Protein AF-A0AAJ7EAB3-F1 (afdb_monomer_lite)

InterPro domains:
  IPR012308 DNA ligase, ATP-dependent, N-terminal [PF04675] (1-110)
  IPR036599 DNA ligase, ATP-dependent, N-terminal domain superfamily [G3DSA:1.10.3260.10] (1-121)
  IPR036599 DNA ligase, ATP-dependent, N-terminal domain superfamily [SSF117018] (1-118)
  IPR050191 ATP-dependent DNA ligase [PTHR45674] (1-116)

Sequence (121 aa):
MKAVGGCTGRSLAQVRAAAQRLGELGAAAQQARAAQRMLCAPAPLQVRKLHAALKDLAAITGQASVNKKISKIQALFVACRHSEAKYLIRSLEGKLRVGLAEQSLLQALALAAARTPPAGP

pLDDT: mean 93.97, std 4.61, range [59.91, 97.75]

Radius of gyration: 16.94 Å; chains: 1; bounding box: 41×30×44 Å

Structure (mmCIF, N/CA/C/O backbone):
data_AF-A0AAJ7EAB3-F1
#
_entry.id   AF-A0AAJ7EAB3-F1
#
loop_
_atom_site.group_PDB
_atom_site.id
_atom_site.type_symbol
_atom_site.label_atom_id
_atom_site.label_al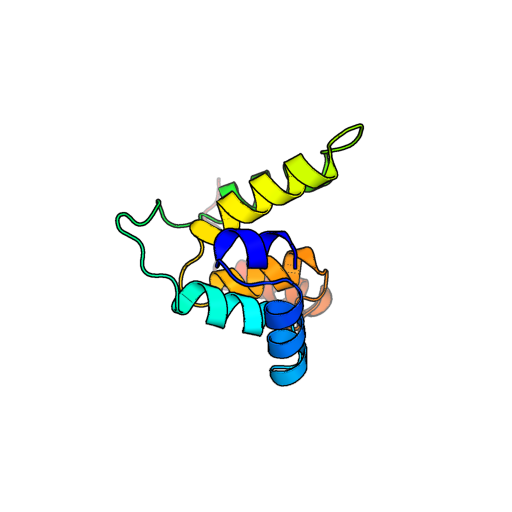t_id
_atom_site.label_comp_id
_atom_site.label_asym_id
_atom_site.label_entity_id
_atom_site.label_seq_id
_atom_site.pdbx_PDB_ins_code
_atom_site.Cartn_x
_atom_site.Cartn_y
_atom_site.Cartn_z
_atom_site.occupancy
_atom_site.B_iso_or_equiv
_atom_site.auth_seq_id
_atom_site.auth_comp_id
_atom_site.auth_asym_id
_atom_site.auth_atom_id
_atom_site.pdbx_PDB_model_num
ATOM 1 N N . MET A 1 1 ? -5.892 0.149 9.679 1.00 90.19 1 MET A N 1
ATOM 2 C CA . MET A 1 1 ? -7.290 -0.218 10.029 1.00 90.19 1 MET A CA 1
ATOM 3 C C . MET A 1 1 ? -8.203 0.984 10.280 1.00 90.19 1 MET A C 1
ATOM 5 O O . MET A 1 1 ? -9.210 1.067 9.593 1.00 90.19 1 MET A O 1
ATOM 9 N N . LYS A 1 2 ? -7.874 1.928 11.187 1.00 93.81 2 LYS A N 1
ATOM 10 C CA . LYS A 1 2 ? -8.715 3.125 11.450 1.00 93.81 2 LYS A CA 1
ATOM 11 C C . LYS A 1 2 ? -9.073 3.911 10.177 1.00 93.81 2 LYS A C 1
ATOM 13 O O . LYS A 1 2 ? -10.240 4.202 9.961 1.00 93.81 2 LYS A O 1
ATOM 18 N N . ALA A 1 3 ? -8.091 4.165 9.306 1.00 94.12 3 ALA A N 1
ATOM 19 C CA . ALA A 1 3 ? -8.315 4.851 8.031 1.00 94.12 3 ALA A CA 1
ATOM 20 C C . ALA A 1 3 ? -9.341 4.129 7.132 1.00 94.12 3 ALA A C 1
ATOM 22 O O . ALA A 1 3 ? -10.294 4.752 6.679 1.00 94.12 3 ALA A O 1
ATOM 23 N N . VAL A 1 4 ? -9.198 2.807 6.953 1.00 94.00 4 VAL A N 1
ATOM 24 C CA . VAL A 1 4 ? -10.126 1.973 6.162 1.00 94.00 4 VAL A CA 1
ATOM 25 C C . VAL A 1 4 ? -11.538 2.004 6.750 1.00 94.00 4 VAL A C 1
ATOM 27 O O . VAL A 1 4 ? -12.502 2.183 6.010 1.00 94.00 4 VAL A O 1
ATOM 30 N N . GLY A 1 5 ? -11.672 1.866 8.073 1.00 93.88 5 GLY A N 1
ATOM 31 C CA . GLY A 1 5 ? -12.971 1.951 8.749 1.00 93.88 5 GLY A CA 1
ATOM 32 C C . GLY A 1 5 ? -13.647 3.302 8.515 1.00 93.88 5 GLY A C 1
ATOM 33 O O . GLY A 1 5 ? -14.779 3.344 8.044 1.00 93.88 5 GLY A O 1
ATOM 34 N N . GLY A 1 6 ? -12.907 4.396 8.726 1.00 91.88 6 GLY A N 1
ATOM 35 C CA . GLY A 1 6 ? -13.420 5.754 8.543 1.00 91.88 6 GLY A CA 1
ATOM 36 C C . GLY A 1 6 ? -13.822 6.085 7.102 1.00 91.88 6 GLY A C 1
ATOM 37 O O . GLY A 1 6 ? -14.822 6.759 6.904 1.00 91.88 6 GLY A O 1
ATOM 38 N N . CYS A 1 7 ? -13.107 5.577 6.091 1.00 89.94 7 CYS A N 1
ATOM 39 C CA . CYS A 1 7 ? -13.519 5.764 4.696 1.00 89.94 7 CYS A CA 1
ATOM 40 C C . CYS A 1 7 ? -14.749 4.943 4.330 1.00 89.94 7 CYS A C 1
ATOM 42 O O . CYS A 1 7 ? -15.542 5.386 3.512 1.00 89.94 7 CYS A O 1
ATOM 44 N N . THR A 1 8 ? -14.869 3.730 4.868 1.00 91.12 8 THR A N 1
ATOM 45 C CA . THR A 1 8 ? -15.820 2.727 4.369 1.00 91.12 8 THR A CA 1
ATOM 46 C C . THR A 1 8 ? -17.086 2.605 5.212 1.00 91.12 8 THR A C 1
ATOM 48 O O . THR A 1 8 ? -17.916 1.748 4.922 1.00 91.12 8 THR A O 1
ATOM 51 N N . GLY A 1 9 ? -17.222 3.419 6.264 1.00 91.06 9 GLY A N 1
ATOM 52 C CA . GLY A 1 9 ? -18.336 3.346 7.212 1.00 91.06 9 GLY A CA 1
ATOM 53 C C . GLY A 1 9 ? -18.348 2.066 8.054 1.00 91.06 9 GLY A C 1
ATOM 54 O O . GLY A 1 9 ? -19.381 1.708 8.607 1.00 91.06 9 GLY A O 1
ATOM 55 N N . ARG A 1 10 ? -17.221 1.346 8.137 1.00 92.56 10 ARG A N 1
ATOM 56 C CA . ARG A 1 10 ? -17.115 0.080 8.877 1.00 92.56 10 ARG A CA 1
ATOM 57 C C . ARG A 1 10 ? -16.500 0.293 10.250 1.00 92.56 10 ARG A C 1
ATOM 59 O O . ARG A 1 10 ? -15.520 1.027 10.402 1.00 92.56 10 ARG A O 1
ATOM 66 N N . SER A 1 11 ? -17.011 -0.434 11.240 1.00 95.56 11 SER A N 1
ATOM 67 C CA . SER A 1 11 ? -16.406 -0.464 12.569 1.00 95.56 11 SER A CA 1
ATOM 68 C C . SER A 1 11 ? -15.032 -1.142 12.532 1.00 95.56 11 SER A C 1
ATOM 70 O O . SER A 1 11 ? -14.724 -1.963 11.662 1.00 95.56 11 SER A O 1
ATOM 72 N N . LEU A 1 12 ? -14.183 -0.832 13.514 1.00 94.94 12 LEU A N 1
ATOM 73 C CA . LEU A 1 12 ? -12.853 -1.437 13.602 1.00 94.94 12 LEU A CA 1
ATOM 74 C C . LEU A 1 12 ? -12.927 -2.968 13.755 1.00 94.94 12 LEU A C 1
ATOM 76 O O . LEU A 1 12 ? -12.079 -3.677 13.216 1.00 94.94 12 LEU A O 1
ATOM 80 N N . ALA A 1 13 ? -13.954 -3.467 14.450 1.00 96.62 13 ALA A N 1
ATOM 81 C CA . ALA A 1 13 ? -14.214 -4.894 14.611 1.00 96.62 13 ALA A CA 1
ATOM 82 C C . ALA A 1 13 ? -14.565 -5.562 13.272 1.00 96.62 13 ALA A C 1
ATOM 84 O O . ALA A 1 13 ? -13.973 -6.583 12.932 1.00 96.62 13 ALA A O 1
ATOM 85 N N . GLN A 1 14 ? -15.435 -4.945 12.465 1.00 96.06 14 GLN A N 1
ATOM 86 C CA . GLN A 1 14 ? -15.786 -5.453 11.132 1.00 96.06 14 GLN A CA 1
ATOM 87 C C . GLN A 1 14 ? -14.569 -5.506 10.200 1.00 96.06 14 GLN A C 1
ATOM 89 O O . GLN A 1 14 ? -14.370 -6.494 9.494 1.00 96.06 14 GLN A O 1
ATOM 94 N N . VAL A 1 15 ? -13.722 -4.468 10.216 1.00 96.38 15 VAL A N 1
ATOM 95 C CA . VAL A 1 15 ? -12.490 -4.438 9.407 1.00 96.38 15 VAL A CA 1
ATOM 96 C C . VAL A 1 15 ? -11.518 -5.539 9.842 1.00 96.38 15 VAL A C 1
ATOM 98 O O . VAL A 1 15 ? -10.927 -6.201 8.989 1.00 96.38 15 VAL A O 1
ATOM 101 N N . ARG A 1 16 ? -11.366 -5.767 11.153 1.00 96.44 16 ARG A N 1
ATOM 102 C CA . ARG A 1 16 ? -10.524 -6.848 11.691 1.00 96.44 16 ARG A CA 1
ATOM 103 C C . ARG A 1 16 ? -11.051 -8.230 11.316 1.00 96.44 16 ARG A C 1
ATOM 105 O O . ARG A 1 16 ? -10.276 -9.030 10.803 1.00 96.44 16 ARG A O 1
ATOM 112 N N . ALA A 1 17 ? -12.345 -8.482 11.502 1.00 97.44 17 ALA A N 1
ATOM 113 C CA . ALA A 1 17 ? -12.970 -9.757 11.156 1.00 97.44 17 ALA A CA 1
ATOM 114 C C . ALA A 1 17 ? -12.828 -10.065 9.655 1.00 97.44 17 ALA A C 1
ATOM 116 O O . ALA A 1 17 ? -12.472 -11.178 9.270 1.00 97.44 17 ALA A O 1
ATOM 117 N N . ALA A 1 18 ? -13.020 -9.060 8.793 1.00 96.50 18 ALA A N 1
ATOM 118 C CA . ALA A 1 18 ? -12.793 -9.208 7.359 1.00 96.50 18 ALA A CA 1
ATOM 119 C C . ALA A 1 18 ? -11.323 -9.521 7.030 1.00 96.50 18 ALA A C 1
ATOM 121 O O . ALA A 1 18 ? -11.064 -10.392 6.203 1.00 96.50 18 ALA A O 1
ATOM 122 N N . ALA A 1 19 ? -10.370 -8.848 7.683 1.00 96.50 19 ALA A N 1
ATOM 123 C CA . ALA A 1 19 ? -8.943 -9.100 7.484 1.00 96.50 19 ALA A CA 1
ATOM 124 C C . ALA A 1 19 ? -8.524 -10.504 7.945 1.00 96.50 19 ALA A C 1
ATOM 126 O O . ALA A 1 19 ? -7.721 -11.139 7.271 1.00 96.50 19 ALA A O 1
ATOM 127 N N . GLN A 1 20 ? -9.088 -11.007 9.047 1.00 97.25 20 GLN A N 1
ATOM 128 C CA . GLN A 1 20 ? -8.859 -12.378 9.515 1.00 97.25 20 GLN A CA 1
ATOM 129 C C . GLN A 1 20 ? -9.417 -13.402 8.525 1.00 97.25 20 GLN A C 1
ATOM 131 O O . GLN A 1 20 ? -8.686 -14.286 8.090 1.00 97.25 20 GLN A O 1
ATOM 136 N N . ARG A 1 21 ? -1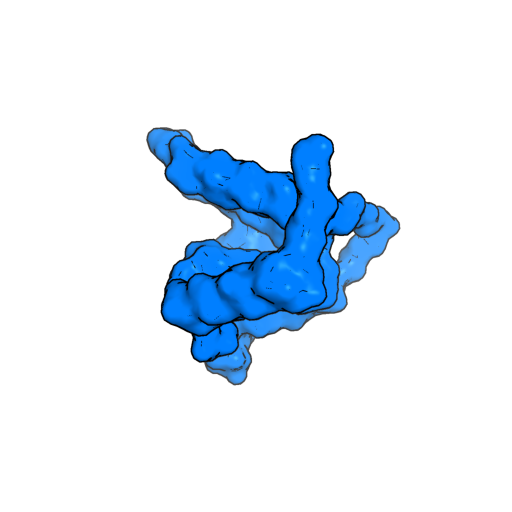0.673 -13.232 8.095 1.00 97.75 21 ARG A N 1
ATOM 137 C CA . ARG A 1 21 ? -11.326 -14.119 7.119 1.00 97.75 21 ARG A CA 1
ATOM 138 C C . ARG A 1 21 ? -10.582 -14.180 5.781 1.00 97.75 21 ARG A C 1
ATOM 140 O O . ARG A 1 21 ? -10.550 -15.227 5.150 1.00 97.75 21 ARG A O 1
ATOM 147 N N . LEU A 1 22 ? -10.018 -13.058 5.333 1.00 96.00 22 LEU A N 1
ATOM 148 C CA . LEU A 1 22 ? -9.305 -12.951 4.054 1.00 96.00 22 LEU A CA 1
ATOM 149 C C . LEU A 1 22 ? -7.785 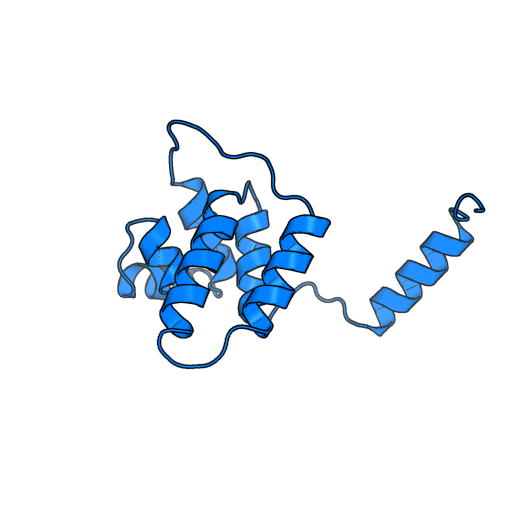-13.166 4.175 1.00 96.00 22 LEU A C 1
ATOM 151 O O . LEU A 1 22 ? -7.087 -13.127 3.166 1.00 96.00 22 LEU A O 1
ATOM 155 N N . GLY A 1 23 ? -7.255 -13.340 5.389 1.00 95.88 23 GLY A N 1
ATOM 156 C CA . GLY A 1 23 ? -5.825 -13.538 5.656 1.00 95.88 23 GLY A CA 1
ATOM 157 C C . GLY A 1 23 ? -4.934 -12.287 5.543 1.00 95.88 23 GLY A C 1
ATOM 158 O O . GLY A 1 23 ? -3.716 -12.370 5.748 1.00 95.88 23 GLY A O 1
ATOM 159 N N . GLU A 1 24 ? -5.499 -11.120 5.214 1.00 95.19 24 GLU A N 1
ATOM 160 C CA . GLU A 1 24 ? -4.789 -9.836 5.165 1.00 95.19 24 GLU A CA 1
ATOM 161 C C . GLU A 1 24 ? -5.717 -8.611 5.152 1.00 95.19 24 GLU A C 1
ATOM 163 O O . GLU A 1 24 ? -6.859 -8.661 4.684 1.00 95.19 24 GLU A O 1
ATOM 168 N N . LEU A 1 25 ? -5.193 -7.459 5.591 1.00 96.19 25 LEU A N 1
ATOM 169 C CA . LEU A 1 25 ? -5.930 -6.196 5.568 1.00 96.19 25 LEU A CA 1
ATOM 170 C C . LEU A 1 25 ? -6.072 -5.619 4.155 1.00 96.19 25 LEU A C 1
ATOM 172 O O . LEU A 1 25 ? -7.098 -5.012 3.863 1.00 96.19 25 LEU A O 1
ATOM 176 N N . GLY A 1 26 ? -5.083 -5.804 3.274 1.00 96.69 26 GLY A N 1
ATOM 177 C CA . GLY A 1 26 ? -5.140 -5.293 1.899 1.00 96.69 26 GLY A CA 1
ATOM 178 C C . GLY A 1 26 ? -6.340 -5.833 1.113 1.00 96.69 26 GLY A C 1
ATOM 179 O O . GLY A 1 26 ? -7.072 -5.062 0.493 1.00 96.69 26 GLY A O 1
ATOM 180 N N . ALA A 1 27 ? -6.601 -7.140 1.199 1.00 96.50 27 ALA A N 1
ATOM 181 C CA . ALA A 1 27 ? -7.768 -7.769 0.580 1.00 96.50 27 ALA A CA 1
ATOM 182 C C . ALA A 1 27 ? -9.082 -7.257 1.190 1.00 96.50 27 ALA A C 1
ATOM 184 O O . ALA A 1 27 ? -10.006 -6.899 0.456 1.00 96.50 27 ALA A O 1
ATOM 185 N N . ALA A 1 28 ? -9.145 -7.136 2.521 1.00 96.38 28 ALA A N 1
ATOM 186 C CA . ALA A 1 28 ? -10.302 -6.560 3.203 1.00 96.38 28 ALA A CA 1
ATOM 187 C C . ALA A 1 28 ? -10.560 -5.110 2.772 1.00 96.38 28 ALA A C 1
ATOM 189 O O . ALA A 1 28 ? -11.707 -4.724 2.562 1.00 96.38 28 ALA A O 1
ATOM 190 N N . ALA A 1 29 ? -9.506 -4.316 2.591 1.00 96.31 29 ALA A N 1
ATOM 191 C CA . ALA A 1 29 ? -9.604 -2.929 2.169 1.00 96.31 29 ALA A CA 1
ATOM 192 C C . ALA A 1 29 ? -10.051 -2.793 0.703 1.00 96.31 29 ALA A C 1
ATOM 194 O O . ALA A 1 29 ? -10.887 -1.943 0.406 1.00 96.31 29 ALA A O 1
ATOM 195 N N . GLN A 1 30 ? -9.579 -3.659 -0.198 1.00 96.50 30 GLN A N 1
ATOM 196 C CA . GLN A 1 30 ? -10.072 -3.718 -1.580 1.00 96.50 30 GLN A CA 1
ATOM 197 C C . GLN A 1 30 ? -11.555 -4.093 -1.636 1.00 96.50 30 GLN A C 1
ATOM 199 O O . GLN A 1 30 ? -12.328 -3.394 -2.290 1.00 96.50 30 GLN A O 1
ATOM 204 N N . GLN A 1 31 ? -11.971 -5.145 -0.920 1.00 95.00 31 GLN A N 1
ATOM 205 C CA . GLN A 1 31 ? -13.387 -5.523 -0.844 1.00 95.00 31 GLN A CA 1
ATOM 206 C C . GLN A 1 31 ? -14.222 -4.372 -0.263 1.00 95.00 31 GLN A C 1
ATOM 208 O O . GLN A 1 31 ? -15.314 -4.068 -0.744 1.00 95.00 31 GLN A O 1
ATOM 213 N N . ALA A 1 32 ? -13.688 -3.693 0.753 1.00 93.56 32 ALA A N 1
ATOM 214 C CA . ALA A 1 32 ? -14.347 -2.572 1.389 1.00 93.56 32 ALA A CA 1
ATOM 215 C C . ALA A 1 32 ? -14.536 -1.377 0.447 1.00 93.56 32 ALA A C 1
ATOM 217 O O . ALA A 1 32 ? -15.622 -0.797 0.441 1.00 93.56 32 ALA A O 1
ATOM 218 N N . ARG A 1 33 ? -13.509 -1.053 -0.347 1.00 93.75 33 ARG A N 1
ATOM 219 C CA . ARG A 1 33 ? -13.506 0.023 -1.343 1.00 93.75 33 ARG A CA 1
ATOM 220 C C . ARG A 1 33 ? -14.438 -0.278 -2.514 1.00 93.75 33 ARG A C 1
ATOM 222 O O . ARG A 1 33 ? -15.180 0.608 -2.918 1.00 93.75 33 ARG A O 1
ATOM 229 N N . ALA A 1 34 ? -14.426 -1.512 -3.021 1.00 91.50 34 ALA A N 1
ATOM 230 C CA . ALA A 1 34 ? -15.279 -1.941 -4.132 1.00 91.50 34 ALA A CA 1
ATOM 231 C C . ALA A 1 34 ? -16.778 -1.843 -3.797 1.00 91.50 34 ALA A C 1
ATOM 233 O O . ALA A 1 34 ? -17.588 -1.560 -4.671 1.00 91.50 34 ALA A O 1
ATOM 234 N N . ALA A 1 35 ? -17.139 -2.024 -2.524 1.00 89.12 35 ALA A N 1
ATOM 235 C CA . ALA A 1 35 ? -18.512 -1.868 -2.048 1.00 89.12 35 ALA A CA 1
ATOM 236 C C . ALA A 1 35 ? -18.956 -0.397 -1.884 1.00 89.12 35 ALA A C 1
ATOM 238 O O . ALA A 1 35 ? -20.139 -0.141 -1.674 1.00 89.12 35 ALA A O 1
ATOM 239 N N . GLN A 1 36 ? -18.039 0.578 -1.932 1.00 86.38 36 GLN A N 1
ATOM 240 C CA . GLN A 1 36 ? -18.391 1.989 -1.772 1.00 86.38 36 GLN A CA 1
ATOM 241 C C . GLN A 1 36 ? -18.836 2.608 -3.094 1.00 86.38 36 GLN A C 1
ATOM 243 O O . GLN A 1 36 ? -18.016 2.870 -3.975 1.00 86.38 36 GLN A O 1
ATOM 248 N N . ARG A 1 37 ? -20.123 2.949 -3.190 1.00 83.81 37 ARG A N 1
ATOM 249 C CA . ARG A 1 37 ? -20.637 3.787 -4.277 1.00 83.81 37 ARG A CA 1
ATOM 250 C C . ARG A 1 37 ? -20.264 5.248 -4.026 1.00 83.81 37 ARG A C 1
ATOM 252 O O . ARG A 1 37 ? -20.394 5.738 -2.908 1.00 83.81 37 ARG A O 1
ATOM 259 N N . MET A 1 38 ? -19.801 5.944 -5.060 1.00 85.62 38 MET A N 1
ATOM 260 C CA . MET A 1 38 ? -19.465 7.368 -4.990 1.00 85.62 38 MET A CA 1
ATOM 261 C C . MET A 1 38 ? -20.360 8.168 -5.927 1.00 85.62 38 MET A C 1
ATOM 263 O O . MET A 1 38 ? -20.650 7.709 -7.027 1.00 85.62 38 MET A O 1
ATOM 267 N N . LEU A 1 39 ? -20.767 9.363 -5.491 1.00 88.62 39 LEU A N 1
ATOM 268 C CA . LEU A 1 39 ? -21.509 10.314 -6.327 1.00 88.62 39 LEU A CA 1
ATOM 269 C C . LEU A 1 39 ? -20.609 10.932 -7.405 1.00 88.62 39 LEU A C 1
ATOM 271 O O . LEU A 1 39 ? -21.014 11.053 -8.552 1.00 88.62 39 LEU A O 1
ATOM 275 N N . CYS A 1 40 ? -19.370 11.273 -7.042 1.00 87.12 40 CYS A N 1
ATOM 276 C CA . CYS A 1 40 ? -18.340 11.749 -7.958 1.00 87.12 40 CYS A CA 1
ATOM 277 C C . CYS A 1 40 ? -17.019 11.060 -7.617 1.00 87.12 40 CYS A C 1
ATOM 279 O O . CYS A 1 40 ? -16.578 11.079 -6.465 1.00 87.12 40 CYS A O 1
ATOM 281 N N . ALA A 1 41 ? -16.406 10.414 -8.606 1.00 85.19 41 ALA A N 1
ATOM 282 C CA . ALA A 1 41 ? -15.116 9.771 -8.422 1.00 85.19 41 ALA A CA 1
ATOM 283 C C . ALA A 1 41 ? -13.989 10.811 -8.561 1.00 85.19 41 ALA A C 1
ATOM 285 O O . ALA A 1 41 ? -13.961 11.543 -9.551 1.00 85.19 41 ALA A O 1
ATOM 286 N N . PRO A 1 42 ? -13.028 10.865 -7.625 1.00 88.69 42 PRO A N 1
ATOM 287 C CA . PRO A 1 42 ? -11.856 11.720 -7.766 1.00 88.69 42 PRO A CA 1
ATOM 288 C C . PRO A 1 42 ? -10.972 11.269 -8.940 1.00 88.69 42 PRO A C 1
ATOM 290 O O . PRO A 1 42 ? -11.093 10.154 -9.473 1.00 88.69 42 PRO A O 1
ATOM 293 N N . ALA A 1 43 ? -10.039 12.146 -9.316 1.00 90.38 43 ALA A N 1
ATOM 294 C CA . ALA A 1 43 ? -9.045 11.859 -10.341 1.00 90.38 43 ALA A CA 1
ATOM 295 C C . ALA A 1 43 ? -8.257 10.569 -10.018 1.00 90.38 43 ALA A C 1
ATOM 297 O O . ALA A 1 43 ? -7.990 10.300 -8.841 1.00 90.38 43 ALA A O 1
ATOM 298 N N . PRO A 1 44 ? -7.871 9.777 -11.039 1.00 92.00 44 PRO A N 1
ATOM 299 C CA . PRO A 1 44 ? -7.066 8.577 -10.835 1.00 92.00 44 PRO A CA 1
ATOM 300 C C . PRO A 1 44 ? -5.764 8.874 -10.082 1.00 92.00 44 PRO A C 1
ATOM 302 O O . PRO A 1 44 ? -5.138 9.924 -10.280 1.00 92.00 44 PRO A O 1
ATOM 305 N N . LEU A 1 45 ? -5.328 7.929 -9.247 1.00 93.38 45 LEU A N 1
ATOM 306 C CA . LEU A 1 45 ? -4.033 8.020 -8.585 1.00 93.38 45 LEU A CA 1
ATOM 307 C C . LEU A 1 45 ? -2.901 7.915 -9.608 1.00 93.38 45 LEU A C 1
ATOM 309 O O . LEU A 1 45 ? -2.896 7.065 -10.490 1.00 93.38 45 LEU A O 1
ATOM 313 N N . GLN A 1 46 ? -1.902 8.778 -9.453 1.00 95.38 46 GLN A N 1
ATOM 314 C CA . GLN A 1 46 ? -0.673 8.735 -10.238 1.00 95.38 46 GLN A CA 1
ATOM 315 C C . GLN A 1 46 ? 0.482 8.300 -9.341 1.00 95.38 46 GLN A C 1
ATOM 317 O O . GLN A 1 46 ? 0.597 8.782 -8.212 1.00 95.38 46 GLN A O 1
ATOM 322 N N . VAL A 1 47 ? 1.384 7.464 -9.863 1.00 95.38 47 VAL A N 1
ATOM 323 C CA . VAL A 1 47 ? 2.539 6.934 -9.112 1.00 95.38 47 VAL A CA 1
ATOM 324 C C . VAL A 1 47 ? 3.373 8.055 -8.486 1.00 95.38 47 VAL A C 1
ATOM 326 O O . VAL A 1 47 ? 3.710 7.984 -7.307 1.00 95.38 47 VAL A O 1
ATOM 329 N N . ARG A 1 48 ? 3.633 9.140 -9.232 1.00 96.25 48 ARG A N 1
ATOM 330 C CA . ARG A 1 48 ? 4.384 10.307 -8.730 1.00 96.25 48 ARG A CA 1
ATOM 331 C C . ARG A 1 48 ? 3.704 10.960 -7.520 1.00 96.25 48 ARG A C 1
ATOM 333 O O . ARG A 1 48 ? 4.366 11.233 -6.522 1.00 96.25 48 ARG A O 1
ATOM 340 N N . LYS A 1 49 ? 2.380 11.156 -7.584 1.00 94.62 49 LYS A N 1
ATOM 341 C CA . LYS A 1 49 ? 1.581 11.747 -6.495 1.00 94.62 49 LYS A CA 1
ATOM 342 C C . LYS A 1 49 ? 1.516 10.825 -5.279 1.00 94.62 49 LYS A C 1
ATOM 344 O O . LYS A 1 49 ? 1.678 11.290 -4.155 1.00 94.62 49 LYS A O 1
ATOM 349 N N . LEU A 1 50 ? 1.319 9.525 -5.502 1.00 96.06 50 LEU A N 1
ATOM 350 C CA . LEU A 1 50 ? 1.314 8.520 -4.441 1.00 96.06 50 LEU A CA 1
ATOM 351 C C . LEU A 1 50 ? 2.662 8.482 -3.711 1.00 96.06 50 LEU A C 1
ATOM 353 O O . LEU A 1 50 ? 2.697 8.551 -2.487 1.00 96.06 50 LEU A O 1
ATOM 357 N N . HIS A 1 51 ? 3.766 8.419 -4.454 1.00 96.50 51 HIS A N 1
ATOM 358 C CA . HIS A 1 51 ? 5.109 8.377 -3.883 1.00 96.50 51 HIS A CA 1
ATOM 359 C C . HIS A 1 51 ? 5.428 9.630 -3.053 1.00 96.50 51 HIS A C 1
ATOM 361 O O . HIS A 1 51 ? 5.910 9.505 -1.927 1.00 96.50 51 HIS A O 1
ATOM 367 N N . ALA A 1 52 ? 5.095 10.824 -3.555 1.00 96.81 52 ALA A N 1
ATOM 368 C CA . ALA A 1 52 ? 5.230 12.064 -2.788 1.00 96.81 52 ALA A CA 1
ATOM 369 C C . ALA A 1 52 ? 4.390 12.025 -1.499 1.00 96.81 52 ALA A C 1
ATOM 371 O O . ALA A 1 52 ? 4.901 12.282 -0.412 1.00 96.81 52 ALA A O 1
ATOM 372 N N . ALA A 1 53 ? 3.128 11.595 -1.588 1.00 95.69 53 ALA A N 1
ATOM 373 C CA . ALA A 1 53 ? 2.254 11.499 -0.425 1.00 95.69 53 ALA A CA 1
ATOM 374 C C . ALA A 1 53 ? 2.759 10.501 0.635 1.00 95.69 53 ALA A C 1
ATOM 376 O O . ALA A 1 53 ? 2.583 10.755 1.828 1.00 95.69 53 ALA A O 1
ATOM 377 N N . LEU A 1 54 ? 3.390 9.395 0.223 1.00 95.88 54 LEU A N 1
ATOM 378 C CA . LEU A 1 54 ? 4.025 8.429 1.126 1.00 95.88 54 LEU A CA 1
ATOM 379 C C . LEU A 1 54 ? 5.266 9.015 1.817 1.00 95.88 54 LEU A C 1
ATOM 381 O O . LEU A 1 54 ? 5.429 8.820 3.022 1.00 95.88 54 LEU A O 1
ATOM 385 N N . LYS A 1 55 ? 6.101 9.775 1.095 1.00 97.06 55 LYS A N 1
ATOM 386 C CA . LYS A 1 55 ? 7.238 10.499 1.693 1.00 97.06 55 LYS A CA 1
ATOM 387 C C . LYS A 1 55 ? 6.776 11.521 2.727 1.00 97.06 55 LYS A C 1
ATOM 389 O O . LYS A 1 55 ? 7.283 11.538 3.845 1.00 97.06 55 LYS A O 1
ATOM 394 N N . ASP A 1 56 ? 5.756 12.302 2.396 1.00 96.44 56 ASP A N 1
ATOM 395 C CA . ASP A 1 56 ? 5.181 13.263 3.335 1.00 96.44 56 ASP A CA 1
ATOM 396 C C . ASP A 1 56 ? 4.598 12.568 4.574 1.00 96.44 56 ASP A C 1
ATOM 398 O O . ASP A 1 56 ? 4.748 13.051 5.691 1.00 96.44 56 ASP A O 1
ATOM 402 N N . LEU A 1 57 ? 3.923 11.424 4.393 1.00 95.88 57 LEU A N 1
ATOM 403 C CA . LEU A 1 57 ? 3.403 10.616 5.500 1.00 95.88 57 LEU A CA 1
ATOM 404 C C . LEU A 1 57 ? 4.516 10.180 6.460 1.00 95.88 57 LEU A C 1
ATOM 406 O O . LEU A 1 57 ? 4.304 10.194 7.676 1.00 95.88 57 LEU A O 1
ATOM 410 N N . ALA A 1 58 ? 5.680 9.809 5.925 1.00 95.50 58 ALA A N 1
ATOM 411 C CA . ALA A 1 58 ? 6.847 9.442 6.719 1.00 95.50 58 ALA A CA 1
ATOM 412 C C . ALA A 1 58 ? 7.424 10.645 7.486 1.00 95.50 58 ALA A C 1
ATOM 414 O O . ALA A 1 58 ? 7.813 10.492 8.642 1.00 95.50 58 ALA A O 1
ATOM 415 N N . ALA A 1 59 ? 7.400 11.840 6.887 1.00 97.00 59 ALA A N 1
ATOM 416 C CA . ALA A 1 59 ? 7.912 13.069 7.493 1.00 97.00 59 ALA A CA 1
ATOM 417 C C . ALA A 1 59 ? 7.020 13.649 8.613 1.00 97.00 59 ALA A C 1
ATOM 419 O O . ALA A 1 59 ? 7.492 14.443 9.422 1.00 97.00 59 ALA A O 1
ATOM 420 N N . ILE A 1 60 ? 5.734 13.276 8.697 1.00 96.75 60 ILE A N 1
ATOM 421 C CA . ILE A 1 60 ? 4.828 13.790 9.740 1.00 96.75 60 ILE A CA 1
ATOM 422 C C . ILE A 1 60 ? 5.232 13.261 11.128 1.00 96.75 60 ILE A C 1
ATOM 424 O O . ILE A 1 60 ? 5.135 12.060 11.412 1.00 96.75 60 ILE A O 1
ATOM 428 N N . THR A 1 61 ? 5.561 14.184 12.032 1.00 95.81 61 THR A N 1
ATOM 429 C CA . THR A 1 61 ? 5.904 13.937 13.443 1.00 95.81 61 THR A CA 1
ATOM 430 C C . THR A 1 61 ? 5.165 14.915 14.374 1.00 95.81 61 THR A C 1
ATOM 432 O O . THR A 1 61 ? 4.402 15.769 13.918 1.00 95.81 61 THR A O 1
ATOM 435 N N . GLY A 1 62 ? 5.323 14.752 15.692 1.00 95.88 62 GLY A N 1
ATOM 436 C CA . GLY A 1 62 ? 4.765 15.662 16.700 1.00 95.88 62 GLY A CA 1
ATOM 437 C C . GLY A 1 62 ? 3.307 15.400 17.097 1.00 95.88 62 GLY A C 1
ATOM 438 O O . GLY A 1 62 ? 2.719 14.353 16.796 1.00 95.88 62 GLY A O 1
ATOM 439 N N . GLN A 1 63 ? 2.724 16.366 17.812 1.00 94.25 63 GLN A N 1
ATOM 440 C CA . GLN A 1 63 ? 1.347 16.302 18.308 1.00 94.25 63 GLN A CA 1
ATOM 441 C C . GLN A 1 63 ? 0.330 16.219 17.160 1.00 94.25 63 GLN A C 1
ATOM 443 O O . GLN A 1 63 ? 0.502 16.812 16.093 1.00 94.25 63 GLN A O 1
ATOM 448 N N . ALA A 1 64 ? -0.729 15.432 17.368 1.00 93.62 64 ALA A N 1
ATOM 449 C CA . ALA A 1 64 ? -1.759 15.114 16.369 1.00 93.62 64 ALA A CA 1
ATOM 450 C C . ALA A 1 64 ? -1.260 14.431 15.070 1.00 93.62 64 ALA A C 1
ATOM 452 O O . ALA A 1 64 ? -2.041 14.248 14.130 1.00 93.62 64 ALA A O 1
ATOM 453 N N . SER A 1 65 ? 0.006 13.997 15.010 1.00 96.00 65 SER A N 1
ATOM 454 C CA . SER A 1 65 ? 0.596 13.318 13.844 1.00 96.00 65 SER A CA 1
ATOM 455 C C . SER A 1 65 ? -0.210 12.101 13.387 1.00 96.00 65 SER A C 1
ATOM 457 O O . SER A 1 65 ? -0.418 11.916 12.190 1.00 96.00 65 SER A O 1
ATOM 459 N N . VAL A 1 66 ? -0.730 11.305 14.324 1.00 95.31 66 VAL A N 1
ATOM 460 C CA . VAL A 1 66 ? -1.555 10.123 14.026 1.00 95.31 66 VAL A CA 1
ATOM 461 C C . VAL A 1 66 ? -2.810 10.499 13.237 1.00 95.31 66 VAL A C 1
ATOM 463 O O . VAL A 1 66 ? -3.092 9.877 12.214 1.00 95.31 66 VAL A O 1
ATOM 466 N N . ASN A 1 67 ? -3.536 11.535 13.661 1.00 95.81 67 ASN A N 1
ATOM 467 C CA . ASN A 1 67 ? -4.761 11.964 12.984 1.00 95.81 67 ASN A CA 1
ATOM 468 C C . ASN A 1 67 ? -4.449 12.537 11.598 1.00 95.81 67 ASN A C 1
ATOM 470 O O . ASN A 1 67 ? -5.104 12.160 10.630 1.00 95.81 67 ASN A O 1
ATOM 474 N N . LYS A 1 68 ? -3.385 13.343 11.470 1.00 96.50 68 LYS A N 1
ATOM 475 C CA . LYS A 1 68 ? -2.915 13.852 10.168 1.00 96.50 68 LYS A CA 1
ATOM 476 C C . LYS A 1 68 ? -2.563 12.713 9.203 1.00 96.50 68 LYS A C 1
ATOM 478 O O . LYS A 1 68 ? -2.968 12.740 8.039 1.00 96.50 68 LYS A O 1
ATOM 483 N N . LYS A 1 69 ? -1.858 11.683 9.689 1.00 96.88 69 LYS A N 1
ATOM 484 C CA . LYS A 1 69 ? -1.531 10.482 8.903 1.00 96.88 69 LYS A CA 1
ATOM 485 C C . LYS A 1 69 ? -2.791 9.736 8.474 1.00 96.88 69 LYS A C 1
ATOM 487 O O . LYS A 1 69 ? -2.903 9.368 7.308 1.00 96.88 69 LYS A O 1
ATOM 492 N N . ILE A 1 70 ? -3.754 9.553 9.380 1.00 96.31 70 ILE A N 1
ATOM 493 C CA . ILE A 1 70 ? -5.037 8.914 9.060 1.00 96.31 70 ILE A CA 1
ATOM 494 C C . ILE A 1 70 ? -5.755 9.684 7.948 1.00 96.31 70 ILE A C 1
ATOM 496 O O . ILE A 1 70 ? -6.071 9.067 6.933 1.00 96.31 70 ILE A O 1
ATOM 500 N N . SER A 1 71 ? -5.937 11.000 8.077 1.00 95.38 71 SER A N 1
ATOM 501 C CA . SER A 1 71 ? -6.628 11.814 7.066 1.00 95.38 71 SER A CA 1
ATOM 502 C C . SER A 1 71 ? -5.957 11.733 5.693 1.00 95.38 71 SER A C 1
ATOM 504 O O . SER A 1 71 ? -6.631 11.600 4.671 1.00 95.38 71 SER A O 1
ATOM 506 N N . LYS A 1 72 ? -4.619 11.740 5.647 1.00 96.12 72 LYS A N 1
ATOM 507 C CA . LYS A 1 72 ? -3.887 11.645 4.377 1.00 96.12 72 LYS A CA 1
ATOM 508 C C . LYS A 1 72 ? -3.979 10.253 3.744 1.00 96.12 72 LYS A C 1
ATOM 510 O O . LYS A 1 72 ? -4.152 10.148 2.531 1.00 96.12 72 LYS A O 1
ATOM 515 N N . ILE A 1 73 ? -3.950 9.185 4.546 1.00 96.69 73 ILE A N 1
ATOM 516 C CA . ILE A 1 73 ? -4.210 7.818 4.062 1.00 96.69 73 ILE A CA 1
ATOM 517 C C . ILE A 1 73 ? -5.641 7.700 3.528 1.00 96.69 73 ILE A C 1
ATOM 519 O O . ILE A 1 73 ? -5.848 7.073 2.493 1.00 96.69 73 ILE A O 1
ATOM 523 N N . GLN A 1 74 ? -6.622 8.308 4.198 1.00 95.12 74 GLN A N 1
ATOM 524 C CA . GLN A 1 74 ? -8.017 8.306 3.755 1.00 95.12 74 GLN A CA 1
ATOM 525 C C . GLN A 1 74 ? -8.184 9.000 2.398 1.00 95.12 74 GLN A C 1
ATOM 527 O O . GLN A 1 74 ? -8.838 8.449 1.515 1.00 95.12 74 GLN A O 1
ATOM 532 N N . ALA A 1 75 ? -7.535 10.151 2.196 1.00 93.50 75 ALA A N 1
ATOM 533 C CA . ALA A 1 75 ? -7.552 10.858 0.916 1.00 93.50 75 ALA A CA 1
ATOM 534 C C . ALA A 1 75 ? -6.990 9.998 -0.233 1.00 93.50 75 ALA A C 1
ATOM 536 O O . ALA A 1 75 ? -7.602 9.914 -1.298 1.00 93.50 75 ALA A O 1
ATOM 537 N N . LEU A 1 76 ? -5.869 9.302 -0.003 1.00 95.50 76 LEU A N 1
ATOM 538 C CA . LEU A 1 76 ? -5.314 8.355 -0.977 1.00 95.50 76 LEU A CA 1
ATOM 539 C C . LEU A 1 76 ? -6.267 7.178 -1.224 1.00 95.50 76 LEU A C 1
ATOM 541 O O . LEU A 1 76 ? -6.536 6.825 -2.367 1.00 95.50 76 LEU A O 1
ATOM 545 N N . PHE A 1 77 ? -6.813 6.594 -0.158 1.00 94.94 77 PHE A N 1
ATOM 546 C CA . PHE A 1 77 ? -7.670 5.413 -0.228 1.00 94.94 77 PHE A CA 1
ATOM 547 C C . PHE A 1 77 ? -8.973 5.657 -1.000 1.00 94.94 77 PHE A C 1
ATOM 549 O O . PHE A 1 77 ? -9.409 4.798 -1.766 1.00 94.94 77 PHE A O 1
ATOM 556 N N . VAL A 1 78 ? -9.589 6.832 -0.838 1.00 92.88 78 VAL A N 1
ATOM 557 C CA . VAL A 1 78 ? -10.804 7.211 -1.580 1.00 92.88 78 VAL A CA 1
ATOM 558 C C . VAL A 1 78 ? -10.518 7.376 -3.077 1.00 92.88 78 VAL A C 1
ATOM 560 O O . VAL A 1 78 ? -11.391 7.099 -3.897 1.00 92.88 78 VAL A O 1
ATOM 563 N N . ALA A 1 79 ? -9.298 7.756 -3.460 1.00 93.19 79 ALA A N 1
ATOM 564 C CA . ALA A 1 79 ? -8.906 7.837 -4.864 1.00 93.19 79 ALA A CA 1
ATOM 565 C C . ALA A 1 79 ? -8.572 6.477 -5.498 1.00 93.19 79 ALA A C 1
ATOM 567 O O . ALA A 1 79 ? -8.582 6.368 -6.724 1.00 93.19 79 ALA A O 1
ATOM 568 N N . CYS A 1 80 ? -8.342 5.437 -4.687 1.00 94.94 80 CYS A N 1
ATOM 569 C CA . CYS A 1 80 ? -8.033 4.102 -5.185 1.00 94.94 80 CYS A CA 1
ATOM 570 C C . CYS A 1 80 ? -9.172 3.499 -6.014 1.00 94.94 80 CYS A C 1
ATOM 572 O O . CYS A 1 80 ? -10.350 3.559 -5.630 1.00 94.94 80 CYS A O 1
ATOM 574 N N . ARG A 1 81 ? -8.785 2.825 -7.097 1.00 91.69 81 ARG A N 1
ATOM 575 C CA . ARG A 1 81 ? -9.628 2.051 -8.011 1.00 91.69 81 ARG A CA 1
ATOM 576 C C . ARG A 1 81 ? -9.150 0.602 -8.065 1.00 91.69 81 ARG A C 1
ATOM 578 O O . ARG A 1 81 ? -7.962 0.322 -7.935 1.00 91.69 81 ARG A O 1
ATOM 585 N N . HIS A 1 82 ? -10.076 -0.331 -8.274 1.00 92.44 82 HIS A N 1
ATOM 586 C CA . HIS A 1 82 ? -9.768 -1.757 -8.448 1.00 92.44 82 HIS A CA 1
ATOM 587 C C . HIS A 1 82 ? -8.805 -2.300 -7.366 1.00 92.44 82 HIS A C 1
ATOM 589 O O . HIS A 1 82 ? -9.115 -2.245 -6.175 1.00 92.44 82 HIS A O 1
ATOM 595 N N . SER A 1 83 ? -7.638 -2.815 -7.767 1.00 95.38 83 SER A N 1
ATOM 596 C CA . SER A 1 83 ? -6.622 -3.399 -6.886 1.00 95.38 83 SER A CA 1
ATOM 597 C C . SER A 1 83 ? -5.734 -2.378 -6.166 1.00 95.38 83 SER A C 1
ATOM 599 O O . SER A 1 83 ? -4.992 -2.764 -5.262 1.00 95.38 83 SER A O 1
ATOM 601 N N . GLU A 1 84 ? -5.804 -1.085 -6.496 1.00 96.44 84 GLU A N 1
ATOM 602 C CA . GLU A 1 84 ? -4.921 -0.064 -5.911 1.00 96.44 84 GLU A CA 1
ATOM 603 C C . GLU A 1 84 ? -5.049 -0.012 -4.385 1.00 96.44 84 GLU A C 1
ATOM 605 O O . GLU A 1 84 ? -4.049 0.072 -3.675 1.00 96.44 84 GLU A O 1
ATOM 610 N N . ALA A 1 85 ? -6.274 -0.154 -3.868 1.00 96.12 85 ALA A N 1
ATOM 611 C CA . ALA A 1 85 ? -6.548 -0.159 -2.433 1.00 96.12 85 ALA A CA 1
ATOM 612 C C . ALA A 1 85 ? -5.813 -1.298 -1.704 1.00 96.12 85 ALA A C 1
ATOM 614 O O . ALA A 1 85 ? -5.309 -1.103 -0.597 1.00 96.12 85 ALA A O 1
ATOM 615 N N . LYS A 1 86 ? -5.709 -2.478 -2.333 1.00 97.25 86 LYS A N 1
ATOM 616 C CA . LYS A 1 86 ? -4.992 -3.630 -1.773 1.00 97.25 86 LYS A CA 1
ATOM 617 C C . LYS A 1 86 ? -3.509 -3.327 -1.629 1.00 97.25 86 LYS A C 1
ATOM 619 O O . LYS A 1 86 ? -2.949 -3.537 -0.553 1.00 97.25 86 LYS A O 1
ATOM 624 N N . TYR A 1 87 ? -2.884 -2.826 -2.693 1.00 97.25 87 TYR A N 1
ATOM 625 C CA . TYR A 1 87 ? -1.448 -2.554 -2.698 1.00 97.25 87 TYR A CA 1
ATOM 626 C C . TYR A 1 87 ? -1.081 -1.324 -1.870 1.00 97.25 87 TYR A C 1
ATOM 628 O O . TYR A 1 87 ? -0.070 -1.363 -1.178 1.00 97.25 87 TYR A O 1
ATOM 636 N N . LEU A 1 88 ? -1.923 -0.286 -1.830 1.00 96.88 88 LEU A N 1
ATOM 637 C CA . LEU A 1 88 ? -1.731 0.859 -0.936 1.00 96.88 88 LEU A CA 1
ATOM 638 C C . LEU A 1 88 ? -1.647 0.407 0.526 1.00 96.88 88 LEU A C 1
ATOM 640 O O . LEU A 1 88 ? -0.712 0.766 1.238 1.00 96.88 88 LEU A O 1
ATOM 644 N N . ILE A 1 89 ? -2.611 -0.400 0.976 1.00 96.75 89 ILE A N 1
ATOM 645 C CA . ILE A 1 89 ? -2.640 -0.876 2.360 1.00 96.75 89 ILE A CA 1
ATOM 646 C C . ILE A 1 89 ? -1.474 -1.821 2.651 1.00 96.75 89 ILE A C 1
ATOM 648 O O . ILE A 1 89 ? -0.817 -1.654 3.674 1.00 96.75 89 ILE A O 1
ATOM 652 N N . ARG A 1 90 ? -1.156 -2.747 1.740 1.00 96.88 90 ARG A N 1
ATOM 653 C CA . ARG A 1 90 ? 0.013 -3.628 1.880 1.00 96.88 90 ARG A CA 1
ATOM 654 C C . ARG A 1 90 ? 1.329 -2.849 2.002 1.00 96.88 90 ARG A C 1
ATOM 656 O O . ARG A 1 90 ? 2.174 -3.217 2.818 1.00 96.88 90 ARG A O 1
ATOM 663 N N . SER A 1 91 ? 1.489 -1.763 1.243 1.00 95.75 91 SER A N 1
ATOM 664 C CA . SER A 1 91 ? 2.647 -0.866 1.346 1.00 95.75 91 SER A CA 1
ATOM 665 C C . SER A 1 91 ? 2.703 -0.154 2.698 1.00 95.75 91 SER A C 1
ATOM 667 O O . SER A 1 91 ? 3.762 -0.104 3.314 1.00 95.75 91 SER A O 1
ATOM 669 N N . LEU A 1 92 ? 1.568 0.342 3.203 1.00 95.56 92 LEU A N 1
ATOM 670 C CA . LEU A 1 92 ? 1.491 0.998 4.517 1.00 95.56 92 LEU A CA 1
ATOM 671 C C . LEU A 1 92 ? 1.719 0.031 5.692 1.00 95.56 92 LEU A C 1
ATOM 673 O O . LEU A 1 92 ? 2.153 0.458 6.758 1.00 95.56 92 LEU A O 1
ATOM 677 N N . GLU A 1 93 ? 1.427 -1.258 5.514 1.00 94.00 93 GLU A N 1
ATOM 678 C CA . GLU A 1 93 ? 1.732 -2.317 6.486 1.00 94.00 93 GLU A CA 1
ATOM 679 C C . GLU A 1 93 ? 3.186 -2.813 6.407 1.00 94.00 93 GLU A C 1
ATOM 681 O O . GLU A 1 93 ? 3.601 -3.600 7.259 1.00 94.00 93 GLU A O 1
ATOM 686 N N . GLY A 1 94 ? 3.944 -2.405 5.382 1.00 93.69 94 GLY A N 1
ATOM 687 C CA . GLY A 1 94 ? 5.294 -2.910 5.114 1.00 93.69 94 GLY A CA 1
ATOM 688 C C . GLY A 1 94 ? 5.328 -4.365 4.630 1.00 93.69 94 GLY A C 1
ATOM 689 O O . GLY A 1 94 ? 6.364 -5.018 4.704 1.00 93.69 94 GLY A O 1
ATOM 690 N N . LYS A 1 95 ? 4.198 -4.908 4.156 1.00 92.94 95 LYS A N 1
ATOM 691 C CA . LYS A 1 95 ? 4.044 -6.322 3.770 1.00 92.94 95 LYS A CA 1
ATOM 692 C C . LYS A 1 95 ? 3.437 -6.427 2.373 1.00 92.94 95 LYS A C 1
ATOM 694 O O . LYS A 1 95 ? 2.255 -6.728 2.219 1.00 92.94 95 LYS A O 1
ATOM 699 N N . LEU A 1 96 ? 4.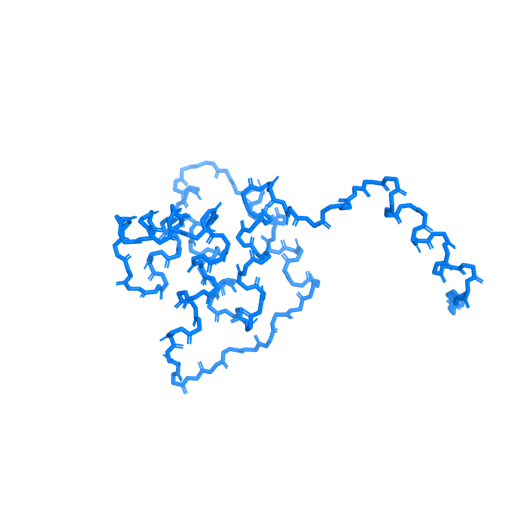255 -6.207 1.341 1.00 93.62 96 LEU A N 1
ATOM 700 C CA . LEU A 1 96 ? 3.767 -6.123 -0.042 1.00 93.62 96 LEU A CA 1
ATOM 701 C C . LEU A 1 96 ? 3.258 -7.462 -0.610 1.00 93.62 96 LEU A C 1
ATOM 703 O O . LEU A 1 96 ? 2.319 -7.475 -1.408 1.00 93.62 96 LEU A O 1
ATOM 707 N N . ARG A 1 97 ? 3.832 -8.591 -0.164 1.00 91.81 97 ARG A N 1
ATOM 708 C CA . ARG A 1 97 ? 3.417 -9.962 -0.535 1.00 91.81 97 ARG A CA 1
ATOM 709 C C . ARG A 1 97 ? 3.285 -10.162 -2.057 1.00 91.81 97 ARG A C 1
ATOM 711 O O . ARG A 1 97 ? 2.243 -10.609 -2.539 1.00 91.81 97 ARG A O 1
ATOM 718 N N . VAL A 1 98 ? 4.320 -9.774 -2.803 1.00 93.81 98 VAL A N 1
ATOM 719 C CA . VAL A 1 98 ? 4.411 -9.944 -4.270 1.00 93.81 98 VAL A CA 1
ATOM 720 C C . VAL A 1 98 ? 5.378 -11.053 -4.692 1.00 93.81 98 VAL A C 1
ATOM 722 O O . VAL A 1 98 ? 5.462 -11.352 -5.872 1.00 93.81 98 VAL A O 1
ATOM 725 N N . GLY A 1 99 ? 6.098 -11.666 -3.745 1.00 93.19 99 GLY A N 1
ATOM 726 C CA . GLY A 1 99 ? 7.069 -12.732 -4.034 1.00 93.19 99 GLY A CA 1
ATOM 727 C C . GLY A 1 99 ? 8.347 -12.254 -4.730 1.00 93.19 99 GLY A C 1
ATOM 728 O O . GLY A 1 99 ? 9.167 -13.072 -5.119 1.00 93.19 99 GLY A O 1
ATOM 729 N N . LEU A 1 100 ? 8.520 -10.938 -4.869 1.00 93.06 100 LEU A N 1
ATOM 730 C CA . LEU A 1 100 ? 9.682 -10.294 -5.470 1.00 93.06 100 LEU A CA 1
ATOM 731 C C . LEU A 1 100 ? 10.341 -9.375 -4.445 1.00 93.06 100 LEU A C 1
ATOM 733 O O . LEU A 1 100 ? 9.657 -8.743 -3.632 1.00 93.06 100 LEU A O 1
ATOM 737 N N . ALA A 1 101 ? 11.664 -9.303 -4.515 1.00 93.50 101 ALA A N 1
ATOM 738 C CA . ALA A 1 101 ? 12.498 -8.477 -3.654 1.00 93.50 101 ALA A CA 1
ATOM 739 C C . ALA A 1 101 ? 13.577 -7.766 -4.488 1.00 93.50 101 ALA A C 1
ATOM 741 O O . ALA A 1 101 ? 13.499 -7.715 -5.716 1.00 93.50 101 ALA A O 1
ATOM 742 N N . GLU A 1 102 ? 14.579 -7.210 -3.814 1.00 94.31 102 GLU A N 1
ATOM 743 C CA . GLU A 1 102 ? 15.623 -6.374 -4.409 1.00 94.31 102 GLU A CA 1
ATOM 744 C C . GLU A 1 102 ? 16.362 -7.041 -5.576 1.00 94.31 102 GLU A C 1
ATOM 746 O O . GLU A 1 102 ? 16.471 -6.449 -6.643 1.00 94.31 102 GLU A O 1
ATOM 751 N N . GLN A 1 103 ? 16.795 -8.296 -5.426 1.00 96.81 103 GLN A N 1
ATOM 752 C CA . GLN A 1 103 ? 17.552 -8.997 -6.473 1.00 96.81 103 GLN A CA 1
ATOM 753 C C . GLN A 1 103 ? 16.733 -9.181 -7.758 1.00 96.81 103 GLN A C 1
ATOM 755 O O . GLN A 1 103 ? 17.205 -8.891 -8.857 1.00 96.81 103 GLN A O 1
ATOM 760 N N . SER A 1 104 ? 15.465 -9.578 -7.623 1.00 96.88 104 SER A N 1
ATOM 761 C CA . SER A 1 104 ? 14.548 -9.686 -8.762 1.00 96.88 104 SER A CA 1
ATOM 762 C C . SER A 1 104 ? 14.305 -8.329 -9.425 1.00 96.88 104 SER A C 1
ATOM 764 O O . SER A 1 104 ? 14.175 -8.256 -10.646 1.00 96.88 104 SER A O 1
ATOM 766 N N . LEU A 1 105 ? 14.255 -7.251 -8.633 1.00 96.31 105 LEU A N 1
ATOM 767 C CA . LEU A 1 105 ? 14.076 -5.893 -9.138 1.00 96.31 105 LEU A CA 1
ATOM 768 C C . LEU A 1 105 ? 15.298 -5.420 -9.937 1.00 96.31 105 LEU A C 1
ATOM 770 O O . LEU A 1 105 ? 15.124 -4.888 -11.032 1.00 96.31 105 LEU A O 1
ATOM 774 N N . LEU A 1 106 ? 16.513 -5.644 -9.428 1.00 97.31 106 LEU A N 1
ATOM 775 C CA . LEU A 1 106 ? 17.758 -5.298 -10.123 1.00 97.31 106 LEU A CA 1
ATOM 776 C C . LEU A 1 106 ? 17.872 -6.041 -11.458 1.00 97.31 106 LEU A C 1
ATOM 778 O O . LEU A 1 106 ? 18.162 -5.425 -12.484 1.00 97.31 106 LEU A O 1
ATOM 782 N N . GLN A 1 107 ? 17.564 -7.340 -11.466 1.00 97.56 107 GLN A N 1
ATOM 783 C CA . GLN A 1 107 ? 17.560 -8.139 -12.691 1.00 97.56 107 GLN A CA 1
ATOM 784 C C . GLN A 1 107 ? 16.522 -7.633 -13.704 1.00 97.56 107 GLN A C 1
ATOM 786 O O . GLN A 1 107 ? 16.831 -7.496 -14.889 1.00 97.56 107 GLN A O 1
ATOM 791 N N . ALA A 1 108 ? 15.302 -7.326 -13.253 1.00 97.00 108 ALA A N 1
ATOM 792 C CA . ALA A 1 108 ? 14.253 -6.796 -14.121 1.00 97.00 108 ALA A CA 1
ATOM 793 C C . ALA A 1 108 ? 14.627 -5.425 -14.707 1.00 97.00 108 ALA A C 1
ATOM 795 O O . ALA A 1 108 ? 14.379 -5.180 -15.888 1.00 97.00 108 ALA A O 1
ATOM 796 N N . LEU A 1 109 ? 15.255 -4.554 -13.910 1.00 96.00 109 LEU A N 1
ATOM 797 C CA . LEU A 1 109 ? 15.715 -3.241 -14.357 1.00 96.00 109 LEU A CA 1
ATOM 798 C C . LEU A 1 109 ? 16.823 -3.358 -15.410 1.00 96.00 109 LEU A C 1
ATOM 800 O O . LEU A 1 109 ? 16.735 -2.714 -16.454 1.00 96.00 109 LEU A O 1
ATOM 804 N N . ALA A 1 110 ? 17.827 -4.206 -15.168 1.00 96.19 110 ALA A N 1
ATOM 805 C CA . ALA A 1 110 ? 18.905 -4.455 -16.124 1.00 96.19 110 ALA A CA 1
ATOM 806 C C . ALA A 1 110 ? 18.359 -5.004 -17.452 1.00 96.19 110 ALA A C 1
ATOM 808 O O . ALA A 1 110 ? 18.722 -4.523 -18.525 1.00 96.19 110 ALA A O 1
ATOM 809 N N . LEU A 1 111 ? 17.429 -5.962 -17.382 1.00 96.94 111 LEU A N 1
ATOM 810 C CA . LEU A 1 111 ? 16.785 -6.530 -18.563 1.00 96.94 111 LEU A CA 1
ATOM 811 C C . LEU A 1 111 ? 15.972 -5.486 -19.339 1.00 96.94 111 LEU A C 1
ATOM 813 O O . LEU A 1 111 ? 16.044 -5.454 -20.566 1.00 96.94 111 LEU A O 1
ATOM 817 N N . ALA A 1 112 ? 15.204 -4.646 -18.640 1.00 96.69 112 ALA A N 1
ATOM 818 C CA . ALA A 1 112 ? 14.405 -3.592 -19.258 1.00 96.69 112 ALA A CA 1
ATOM 819 C C . ALA A 1 112 ? 15.293 -2.569 -19.97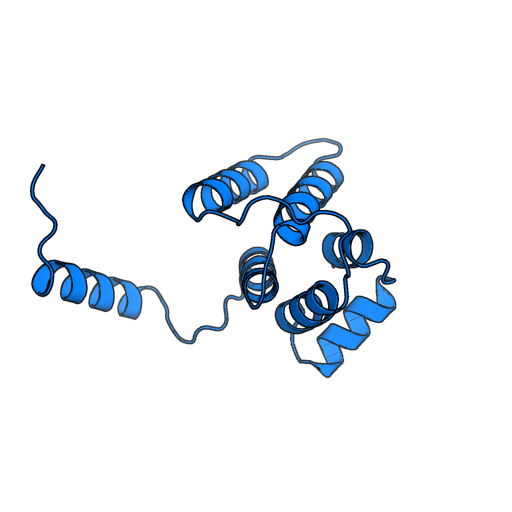6 1.00 96.69 112 ALA A C 1
ATOM 821 O O . ALA A 1 112 ? 15.035 -2.264 -21.136 1.00 96.69 112 ALA A O 1
ATOM 822 N N . ALA A 1 113 ? 16.368 -2.110 -19.330 1.00 94.62 113 ALA A N 1
ATOM 823 C CA . ALA A 1 113 ? 17.314 -1.169 -19.927 1.00 94.62 113 ALA A CA 1
ATOM 824 C C . ALA A 1 113 ? 18.061 -1.765 -21.134 1.00 94.62 113 ALA A C 1
ATOM 826 O O . ALA A 1 113 ? 18.301 -1.063 -22.110 1.00 94.62 113 ALA A O 1
ATOM 827 N N . ALA A 1 114 ? 18.404 -3.057 -21.094 1.00 95.38 114 ALA A N 1
ATOM 828 C CA . ALA A 1 114 ? 19.081 -3.728 -22.204 1.00 95.38 114 ALA A CA 1
ATOM 829 C C . ALA A 1 114 ? 18.152 -3.994 -23.402 1.00 95.38 114 ALA A C 1
ATOM 831 O O . ALA A 1 114 ? 18.574 -3.872 -24.549 1.00 95.38 114 ALA A O 1
ATOM 832 N N . ARG A 1 115 ? 16.890 -4.378 -23.155 1.00 96.69 115 ARG A N 1
ATOM 833 C CA . ARG A 1 115 ? 15.916 -4.713 -24.214 1.00 96.69 115 ARG A CA 1
ATOM 834 C C . ARG A 1 115 ? 15.180 -3.506 -24.776 1.00 96.69 115 ARG A C 1
ATOM 836 O O . ARG A 1 115 ? 14.741 -3.532 -25.921 1.00 96.69 115 ARG A O 1
ATOM 843 N N . THR A 1 116 ? 15.009 -2.474 -23.967 1.00 96.38 116 THR A N 1
ATOM 844 C CA . THR A 1 116 ? 14.372 -1.222 -24.354 1.00 96.38 116 THR A CA 1
ATOM 845 C C . THR A 1 116 ? 15.283 -0.105 -23.870 1.00 96.38 116 THR A C 1
ATOM 847 O O . THR A 1 116 ? 15.051 0.445 -22.789 1.00 96.38 116 THR A O 1
ATOM 850 N N . PRO A 1 117 ? 16.352 0.195 -24.637 1.00 90.94 117 PRO A N 1
ATOM 851 C CA . PRO A 1 117 ? 17.267 1.265 -24.290 1.00 90.94 117 PRO A CA 1
ATOM 852 C C . PRO A 1 117 ? 16.472 2.541 -24.022 1.00 90.94 117 PRO A C 1
ATOM 854 O O . PRO A 1 117 ? 15.579 2.871 -24.813 1.00 90.94 117 PRO A O 1
ATOM 857 N N . PRO A 1 118 ? 16.731 3.241 -22.907 1.00 88.50 118 PRO A N 1
ATOM 858 C CA . PRO A 1 118 ? 16.090 4.521 -22.683 1.00 88.50 118 PRO A CA 1
ATOM 859 C C . PRO A 1 118 ? 16.428 5.430 -23.864 1.00 88.50 118 PRO A C 1
ATOM 861 O O . PRO A 1 118 ? 17.570 5.447 -24.329 1.00 88.50 118 PRO A O 1
ATOM 864 N N . ALA A 1 119 ? 15.436 6.177 -24.354 1.00 81.25 119 ALA A N 1
ATOM 865 C CA . ALA A 1 119 ? 15.735 7.301 -25.226 1.00 81.25 119 ALA A CA 1
ATOM 866 C C . ALA A 1 119 ? 16.779 8.159 -24.498 1.00 81.25 119 ALA A C 1
ATOM 868 O O . ALA A 1 119 ? 16.639 8.399 -23.293 1.00 81.25 119 ALA A O 1
ATOM 869 N N . GLY A 1 120 ? 17.860 8.509 -25.200 1.00 77.69 120 GLY A N 1
ATOM 870 C CA . GLY A 1 120 ? 18.906 9.367 -24.652 1.00 77.69 120 GLY A CA 1
ATOM 871 C C . GLY A 1 120 ? 18.332 10.691 -24.127 1.00 77.69 120 GLY A C 1
ATOM 872 O O . GLY A 1 120 ? 17.149 10.972 -24.345 1.00 77.69 120 GLY A O 1
ATOM 873 N N . PRO A 1 121 ? 19.142 11.482 -23.406 1.00 59.91 121 PRO A N 1
ATOM 874 C CA . PRO A 1 121 ? 18.738 12.831 -23.023 1.00 59.91 121 PRO A CA 1
ATOM 875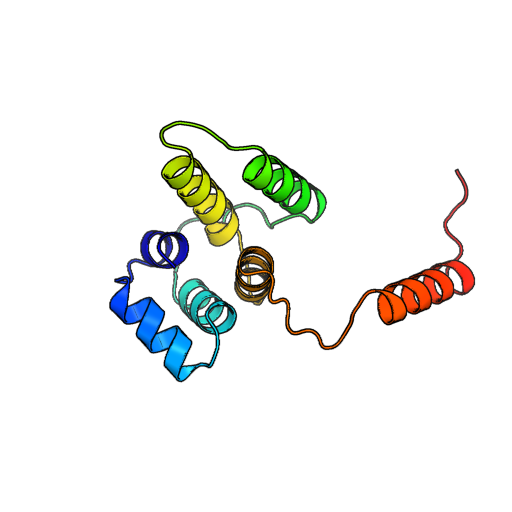 C C . PRO A 1 121 ? 18.277 13.662 -24.229 1.00 59.91 121 PRO A C 1
ATOM 877 O O . PRO A 1 121 ? 18.814 13.448 -25.342 1.00 59.91 121 PRO A O 1
#

Secondary structure (DSSP, 8-state):
-HHHHHHHT--HHHHHHHHHHHTSHHHHHHHHHHT---SSPPPPP-HHHHHHHHHHHHH--STTHHHHHHHHHHHHHHH--TTHHHHHHHHHTT---SS--HHHHHHHHHHHHHHSPPPP-

Foldseek 3Di:
DVLLCVLQVHDPVRLVVQCVVVVHSLVSSLVSLVPDDDPDADDADDPVNLVVLVVVLVVQDDPPNVVVNSVSLNVVSSNDDHSRSSQSVCVVVVHNPPPDDDVNVVVVVVVCCVVPPPDDD

Organism: Papilio xuthus (NCBI:txid66420)